Protein AF-A0A438EMM1-F1 (afdb_monomer_lite)

Sequence (58 aa):
MLSCWDSMVNKRWKSAWKACENRVKEDETGHKHCTGQYFDYWSCVDKCVAPRLFTKLK

Secondary structure (DSSP, 8-state):
-HHHHTSHHHHHHHHHHHHHHHHHHT-SSS----HHHHHHHHHHHHHHHHHHHTTT--

InterPro domains:
  IPR003422 Cytochrome b-c1 complex, subunit 6 [PTHR15336] (12-58)
  IPR023184 Ubiquinol-cytochrome C reductase hinge domain [PF02320] (4-58)
  IPR036811 Ubiquinol-cytochrome C reductase hinge domain superfamily [G3DSA:1.10.287.20] (2-58)
  IPR036811 Ubiquinol-cytochrome C reductase hinge domain superfamily [SSF81531] (11-58)

Radius of gyration: 14.19 Å; chains: 1; bounding box: 33×15×38 Å

pLDDT: mean 86.5, std 12.54, range [45.28, 96.5]

Foldseek 3Di:
DVPQCPDPLLVVLVVVLVVQVVVCVPDPPPPRDCVVSVCSNVVSSCVPVVVVVVVVDD

Structure (mmCIF, N/CA/C/O backbone):
data_AF-A0A438EMM1-F1
#
_entry.id   AF-A0A438EMM1-F1
#
loop_
_atom_site.group_PDB
_atom_site.id
_atom_site.type_symbol
_atom_site.label_atom_id
_atom_site.label_alt_id
_atom_site.label_comp_id
_atom_site.label_asym_id
_atom_site.label_e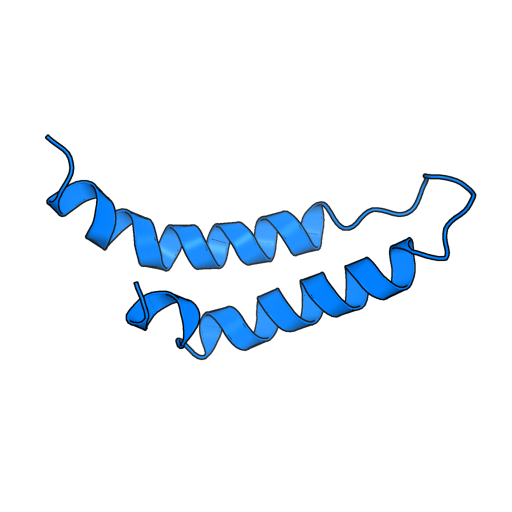ntity_id
_atom_site.label_seq_id
_atom_site.pdbx_PDB_ins_code
_atom_site.Cartn_x
_atom_site.Cartn_y
_atom_site.Cartn_z
_atom_site.occupancy
_atom_site.B_iso_or_equiv
_atom_site.auth_seq_id
_atom_site.auth_comp_id
_atom_site.auth_asym_id
_atom_site.auth_atom_id
_atom_site.pdbx_PDB_model_num
ATOM 1 N N . MET A 1 1 ? -2.573 8.487 17.006 1.00 45.28 1 MET A N 1
ATOM 2 C CA . MET A 1 1 ? -2.070 8.305 15.626 1.00 45.28 1 MET A CA 1
ATOM 3 C C . MET A 1 1 ? -0.792 7.470 15.578 1.00 45.28 1 MET A C 1
ATOM 5 O O . MET A 1 1 ? -0.709 6.615 14.712 1.00 45.28 1 MET A O 1
ATOM 9 N N . LEU A 1 2 ? 0.141 7.632 16.528 1.00 52.31 2 LEU A N 1
ATOM 10 C CA . LEU A 1 2 ? 1.406 6.872 16.592 1.00 52.31 2 LEU A CA 1
ATOM 11 C C . LEU A 1 2 ? 1.247 5.336 16.683 1.00 52.31 2 LEU A C 1
ATOM 13 O O . LEU A 1 2 ? 1.979 4.601 16.034 1.00 52.31 2 LEU A O 1
ATOM 17 N N . SER A 1 3 ? 0.228 4.826 17.384 1.00 63.53 3 SER A N 1
ATOM 18 C CA . SER A 1 3 ? 0.115 3.382 17.673 1.00 63.53 3 SER A CA 1
ATOM 19 C C . SER A 1 3 ? -0.086 2.466 16.461 1.00 63.53 3 SER A C 1
ATOM 21 O O . SER A 1 3 ? 0.297 1.301 16.517 1.00 63.53 3 SER A O 1
ATOM 23 N N . CYS A 1 4 ? -0.692 2.953 15.375 1.00 70.12 4 CYS A N 1
ATOM 24 C CA . CYS A 1 4 ? -0.877 2.128 14.181 1.00 70.12 4 CYS A CA 1
ATOM 25 C C . CYS A 1 4 ? 0.362 2.141 13.298 1.00 70.12 4 CYS A C 1
ATOM 27 O O . CYS A 1 4 ? 0.798 1.086 12.840 1.00 70.12 4 CYS A O 1
ATOM 29 N N . TRP A 1 5 ? 0.959 3.316 13.107 1.00 62.12 5 TRP A N 1
ATOM 30 C CA . TRP A 1 5 ? 2.125 3.509 12.251 1.00 62.12 5 TRP A CA 1
ATOM 31 C C . TRP A 1 5 ? 3.387 2.821 12.784 1.00 62.12 5 TRP A C 1
ATOM 33 O O . TRP A 1 5 ? 4.165 2.299 11.987 1.00 62.12 5 TRP A O 1
ATOM 43 N N . ASP A 1 6 ? 3.531 2.755 14.111 1.00 65.44 6 ASP A N 1
ATOM 44 C CA . ASP A 1 6 ? 4.673 2.132 14.795 1.00 65.44 6 ASP A CA 1
ATOM 45 C C . ASP A 1 6 ? 4.523 0.620 15.017 1.00 65.44 6 ASP A C 1
ATOM 47 O O . ASP A 1 6 ? 5.451 -0.038 15.489 1.00 65.44 6 ASP A O 1
ATOM 51 N N . SER A 1 7 ? 3.379 0.025 14.658 1.00 64.50 7 SER A N 1
ATOM 52 C CA . SER A 1 7 ? 3.231 -1.428 14.733 1.00 64.50 7 SER A CA 1
ATOM 53 C C . SER A 1 7 ? 4.169 -2.124 13.736 1.00 64.50 7 SER A C 1
ATOM 55 O O . SER A 1 7 ? 4.309 -1.714 12.579 1.00 64.50 7 SER A O 1
ATOM 57 N N . MET A 1 8 ? 4.786 -3.233 14.159 1.00 57.03 8 MET A N 1
ATOM 58 C CA . MET A 1 8 ? 5.662 -4.052 13.304 1.00 57.03 8 MET A CA 1
ATOM 59 C C . MET A 1 8 ? 4.960 -4.536 12.018 1.00 57.03 8 MET A C 1
ATOM 61 O O . MET A 1 8 ? 5.633 -4.793 11.020 1.00 57.03 8 MET A O 1
ATOM 65 N N . VAL A 1 9 ? 3.619 -4.588 12.012 1.00 62.06 9 VAL A N 1
ATOM 66 C CA . VAL A 1 9 ? 2.790 -4.944 10.847 1.00 62.06 9 VAL A CA 1
ATOM 67 C C . VAL A 1 9 ? 2.937 -3.914 9.724 1.00 62.06 9 VAL A C 1
ATOM 69 O O . VAL A 1 9 ? 3.098 -4.288 8.562 1.00 62.06 9 VAL A O 1
ATOM 72 N N . ASN A 1 10 ? 2.992 -2.622 10.058 1.00 66.81 10 ASN A N 1
ATOM 73 C CA . ASN A 1 10 ? 3.168 -1.575 9.056 1.00 66.81 10 ASN A CA 1
ATOM 74 C C . ASN A 1 10 ? 4.560 -1.605 8.425 1.00 66.81 10 ASN A C 1
ATOM 76 O O . ASN A 1 10 ? 4.702 -1.288 7.248 1.00 66.8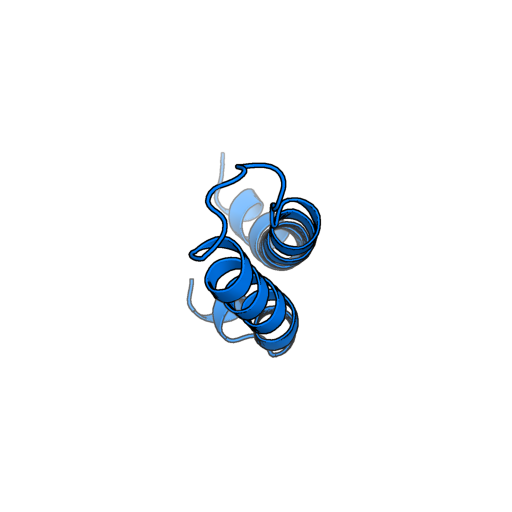1 10 ASN A O 1
ATOM 80 N N . LYS A 1 11 ? 5.594 -2.030 9.160 1.00 77.69 11 LYS A N 1
ATOM 81 C CA . LYS A 1 11 ? 6.983 -1.968 8.682 1.00 77.69 11 LYS A CA 1
ATOM 82 C C . LYS A 1 11 ? 7.231 -2.847 7.451 1.00 77.69 11 LYS A C 1
ATOM 84 O O . LYS A 1 11 ? 7.935 -2.413 6.541 1.00 77.69 11 LYS A O 1
ATOM 89 N N . ARG A 1 12 ? 6.633 -4.044 7.385 1.00 86.81 12 ARG A N 1
ATOM 90 C CA . ARG A 1 12 ? 6.802 -4.974 6.252 1.00 86.81 12 ARG A CA 1
ATOM 91 C C . ARG A 1 12 ? 6.158 -4.441 4.971 1.00 86.81 12 ARG A C 1
ATOM 93 O O . ARG A 1 12 ? 6.850 -4.277 3.969 1.00 86.81 12 ARG A O 1
ATOM 100 N N . TRP A 1 13 ? 4.860 -4.146 5.010 1.00 89.88 13 TRP A N 1
ATOM 101 C CA . TRP A 1 13 ? 4.106 -3.706 3.830 1.00 89.88 13 TRP A CA 1
ATOM 102 C C . TRP A 1 13 ? 4.539 -2.322 3.354 1.00 89.88 13 TRP A C 1
ATOM 104 O O . TRP A 1 13 ? 4.714 -2.108 2.159 1.00 89.88 13 TRP A O 1
ATOM 114 N N . LYS A 1 14 ? 4.847 -1.414 4.286 1.00 89.88 14 LYS A N 1
ATOM 115 C CA . LYS A 1 14 ? 5.419 -0.102 3.966 1.00 89.88 14 LYS A CA 1
ATOM 116 C C . LYS A 1 14 ? 6.780 -0.212 3.281 1.00 89.88 14 LYS A C 1
ATOM 118 O O . LYS A 1 14 ? 7.067 0.575 2.386 1.00 89.88 14 LYS A O 1
ATOM 123 N N . SER A 1 15 ? 7.620 -1.167 3.690 1.00 92.50 15 SER A N 1
ATOM 124 C CA . SER A 1 15 ? 8.902 -1.425 3.022 1.00 92.50 15 SER A CA 1
ATOM 125 C C . SER A 1 15 ? 8.691 -1.948 1.600 1.00 92.50 15 SER A C 1
ATOM 127 O O . SER A 1 15 ? 9.288 -1.426 0.663 1.00 92.50 15 SER A O 1
ATOM 129 N N . ALA A 1 16 ? 7.786 -2.917 1.421 1.00 93.44 16 ALA A N 1
ATOM 130 C CA . ALA A 1 16 ? 7.454 -3.471 0.108 1.00 93.44 16 ALA A CA 1
ATOM 131 C C . ALA A 1 16 ? 6.873 -2.414 -0.847 1.00 93.44 16 ALA A C 1
ATOM 133 O O . ALA A 1 16 ? 7.269 -2.349 -2.011 1.00 93.44 16 ALA A O 1
ATOM 134 N N . TRP A 1 17 ? 5.988 -1.547 -0.347 1.00 93.81 17 TRP A N 1
ATOM 135 C CA . TRP A 1 17 ? 5.454 -0.419 -1.105 1.00 93.81 17 TRP A CA 1
ATOM 136 C C . TRP A 1 17 ? 6.560 0.563 -1.515 1.00 93.81 17 TRP A C 1
ATOM 138 O O . TRP A 1 17 ? 6.715 0.816 -2.706 1.00 93.81 17 TRP A O 1
ATOM 148 N N . LYS A 1 18 ? 7.412 1.012 -0.581 1.00 94.25 18 LYS A N 1
ATOM 149 C CA . LYS A 1 18 ? 8.546 1.909 -0.889 1.00 94.25 18 LYS A CA 1
ATOM 150 C C . LYS A 1 18 ? 9.551 1.310 -1.877 1.00 94.25 18 LYS A C 1
ATOM 152 O O . LYS A 1 18 ? 10.071 2.015 -2.738 1.00 94.25 18 LYS A O 1
ATOM 157 N N . ALA A 1 19 ? 9.838 0.014 -1.759 1.00 95.62 19 ALA A N 1
ATOM 158 C CA . ALA A 1 19 ? 10.701 -0.687 -2.706 1.00 95.62 19 ALA A CA 1
ATOM 159 C C . ALA A 1 19 ? 10.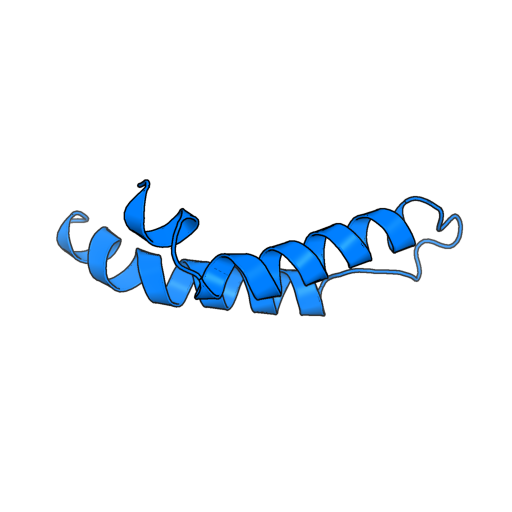075 -0.712 -4.108 1.00 95.62 19 ALA A C 1
ATOM 161 O O . ALA A 1 19 ? 10.763 -0.477 -5.101 1.00 95.62 19 ALA A O 1
ATOM 162 N N . CYS A 1 20 ? 8.761 -0.938 -4.190 1.00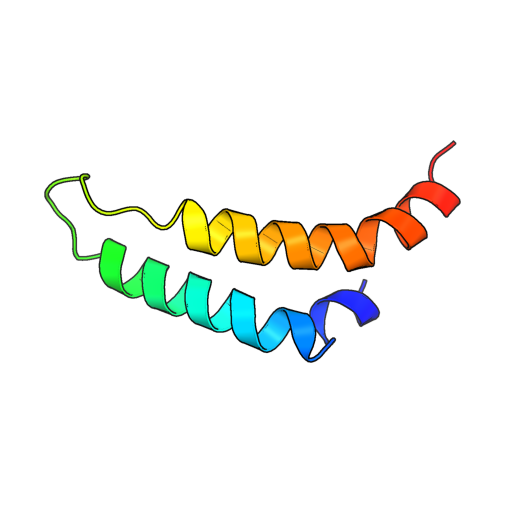 96.38 20 CYS A N 1
ATOM 163 C CA . CYS A 1 20 ? 8.039 -0.868 -5.451 1.00 96.38 20 CYS A CA 1
ATOM 164 C C . CYS A 1 20 ? 8.049 0.548 -6.047 1.00 96.38 20 CYS A C 1
ATOM 166 O O . CYS A 1 20 ? 8.304 0.677 -7.241 1.00 96.38 20 CYS A O 1
ATOM 168 N N . GLU A 1 21 ? 7.835 1.597 -5.246 1.00 95.00 21 GLU A N 1
ATOM 169 C CA . GLU A 1 21 ? 7.876 2.986 -5.728 1.00 95.00 21 GLU A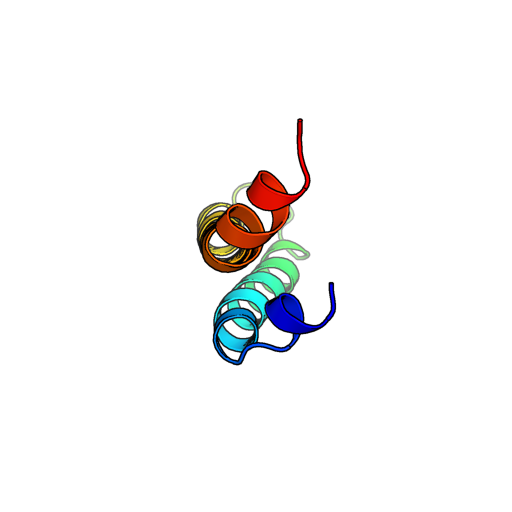 CA 1
ATOM 170 C C . GLU A 1 21 ? 9.210 3.305 -6.400 1.00 95.00 21 GLU A C 1
ATOM 172 O O . GLU A 1 21 ? 9.231 3.849 -7.499 1.00 95.00 21 GLU A O 1
ATOM 177 N N . ASN A 1 22 ? 10.328 2.912 -5.784 1.00 94.88 22 ASN A N 1
ATOM 178 C CA . ASN A 1 22 ? 11.646 3.124 -6.379 1.00 94.88 22 ASN A CA 1
ATOM 179 C C . ASN A 1 22 ? 11.819 2.369 -7.706 1.00 94.88 22 ASN A C 1
ATOM 181 O O . ASN A 1 22 ? 12.388 2.923 -8.635 1.00 94.88 22 ASN A O 1
ATOM 185 N N . ARG A 1 23 ? 11.264 1.157 -7.833 1.00 93.75 23 ARG A N 1
ATOM 186 C CA . ARG A 1 23 ? 11.278 0.386 -9.089 1.00 93.75 23 ARG A CA 1
ATOM 187 C C . ARG A 1 23 ? 10.444 1.033 -10.202 1.00 93.75 23 ARG A C 1
ATOM 189 O O . ARG A 1 23 ? 10.764 0.861 -11.375 1.00 93.75 23 ARG A O 1
ATOM 196 N N . VAL A 1 24 ? 9.345 1.703 -9.853 1.00 95.31 24 VAL A N 1
ATOM 197 C CA . VAL A 1 24 ? 8.449 2.354 -10.826 1.00 95.31 24 VAL A CA 1
ATOM 198 C C . VAL A 1 24 ? 8.961 3.736 -11.240 1.00 95.31 24 VAL A C 1
ATOM 200 O O . VAL A 1 24 ? 8.673 4.161 -12.348 1.00 95.31 24 VAL A O 1
ATOM 203 N N . LYS A 1 25 ? 9.765 4.421 -10.415 1.00 93.19 25 LYS A N 1
ATOM 204 C CA . LYS A 1 25 ? 10.336 5.740 -10.761 1.00 93.19 25 LYS A CA 1
ATOM 205 C C . LYS A 1 25 ? 11.144 5.751 -12.058 1.00 93.19 25 LYS A C 1
ATOM 207 O O . LYS A 1 25 ? 11.172 6.767 -12.735 1.00 93.19 25 LYS A O 1
ATOM 212 N N . GLU A 1 26 ? 11.799 4.641 -12.375 1.00 89.81 26 GLU A N 1
ATOM 213 C CA . GLU A 1 26 ? 12.614 4.475 -13.584 1.00 89.81 26 GLU A CA 1
ATOM 214 C C . GLU A 1 26 ? 11.802 3.908 -14.763 1.00 89.81 26 GLU A C 1
ATOM 216 O O . GLU A 1 26 ? 12.366 3.486 -15.768 1.00 89.81 26 GLU A O 1
ATOM 221 N N . ASP A 1 27 ? 10.475 3.807 -14.639 1.00 92.19 27 ASP A N 1
ATOM 222 C CA . ASP A 1 27 ? 9.624 3.297 -15.709 1.00 92.19 27 ASP A CA 1
ATOM 223 C C . ASP A 1 27 ? 9.138 4.407 -16.641 1.00 92.19 27 ASP A C 1
ATOM 225 O O . ASP A 1 27 ? 8.268 5.198 -16.292 1.00 92.19 27 ASP A O 1
ATOM 229 N N . GLU A 1 28 ? 9.650 4.404 -17.867 1.00 92.12 28 GLU A N 1
ATOM 230 C CA . GLU A 1 28 ? 9.222 5.324 -18.928 1.00 92.12 28 GLU A CA 1
ATOM 231 C C . GLU A 1 28 ? 8.007 4.798 -19.712 1.00 92.12 28 GLU A C 1
ATOM 233 O O . GLU A 1 28 ? 7.368 5.543 -20.450 1.00 92.12 28 GLU A O 1
ATOM 238 N N . THR A 1 29 ? 7.664 3.513 -19.550 1.00 93.69 29 THR A N 1
ATOM 239 C CA . THR A 1 29 ? 6.575 2.862 -20.300 1.00 93.69 29 THR A CA 1
ATOM 240 C C . THR A 1 29 ? 5.191 3.102 -19.696 1.00 93.69 29 THR A C 1
ATOM 242 O O . THR A 1 29 ? 4.180 2.954 -20.381 1.00 93.69 29 THR A O 1
ATOM 245 N N . GLY A 1 30 ? 5.130 3.433 -18.401 1.00 88.44 30 GLY A N 1
ATOM 246 C CA . GLY A 1 30 ? 3.883 3.551 -17.643 1.00 88.44 30 GLY A CA 1
ATOM 247 C C . GLY A 1 30 ? 3.177 2.216 -17.365 1.00 88.44 30 GLY A C 1
ATOM 248 O O . GLY A 1 30 ? 2.062 2.213 -16.847 1.00 88.44 30 GLY A O 1
ATOM 249 N N . HIS A 1 31 ? 3.792 1.076 -17.695 1.00 92.75 31 HIS A N 1
ATOM 250 C CA . HIS A 1 31 ? 3.213 -0.252 -17.477 1.00 92.75 31 HIS A CA 1
ATOM 251 C C . HIS A 1 31 ? 3.525 -0.829 -16.093 1.00 92.75 31 HIS A C 1
ATOM 253 O O . HIS A 1 31 ? 2.879 -1.785 -15.655 1.00 92.75 31 HIS A O 1
ATOM 259 N N . LYS A 1 32 ? 4.527 -0.296 -15.385 1.00 94.38 32 LYS A N 1
ATOM 260 C CA . LYS A 1 32 ? 4.837 -0.712 -14.018 1.00 94.38 32 LYS A CA 1
ATOM 261 C C . LYS A 1 32 ? 4.004 0.102 -13.034 1.00 94.38 32 LYS A C 1
ATOM 263 O O . LYS A 1 32 ? 3.872 1.315 -13.111 1.00 94.38 32 LYS A O 1
ATOM 268 N N . HIS A 1 33 ? 3.488 -0.595 -12.035 1.00 94.50 33 HIS A N 1
ATOM 269 C CA . HIS A 1 33 ? 2.613 -0.038 -11.011 1.00 94.50 33 HIS A CA 1
ATOM 270 C C . HIS A 1 33 ? 2.748 -0.825 -9.711 1.00 94.50 33 HIS A C 1
ATOM 272 O O . HIS A 1 33 ? 3.161 -1.991 -9.708 1.00 94.50 33 HIS A O 1
ATOM 278 N N . CYS A 1 34 ? 2.405 -0.155 -8.612 1.00 96.50 34 CYS A N 1
ATOM 279 C CA . CYS A 1 34 ? 2.496 -0.669 -7.246 1.00 96.50 34 CYS A CA 1
ATOM 280 C C . CYS A 1 34 ? 1.130 -0.918 -6.612 1.00 96.50 34 CYS A C 1
ATOM 282 O O . CYS A 1 34 ? 1.037 -1.007 -5.393 1.00 96.50 34 CYS A O 1
ATOM 284 N N . THR A 1 35 ? 0.072 -1.012 -7.418 1.00 95.94 35 THR A N 1
ATOM 285 C CA . THR A 1 35 ? -1.318 -1.119 -6.960 1.00 95.94 35 THR A CA 1
ATOM 286 C C . THR A 1 35 ? -1.514 -2.247 -5.943 1.00 95.94 35 THR A C 1
ATOM 288 O O . THR A 1 35 ? -2.124 -2.026 -4.904 1.00 95.94 35 THR A O 1
ATOM 291 N N . GLY A 1 36 ? -0.917 -3.424 -6.173 1.00 95.38 36 GLY A N 1
ATOM 292 C CA . GLY A 1 36 ? -0.964 -4.534 -5.214 1.00 95.38 36 GLY A CA 1
ATOM 293 C C . GLY A 1 36 ? -0.292 -4.197 -3.878 1.00 95.38 36 GLY A C 1
ATOM 294 O O . GLY A 1 36 ? -0.920 -4.303 -2.830 1.00 95.38 36 GLY A O 1
ATOM 295 N N . GLN A 1 37 ? 0.950 -3.699 -3.906 1.00 94.94 37 GLN A N 1
ATOM 296 C CA . GLN A 1 37 ? 1.680 -3.316 -2.686 1.00 94.94 37 GLN A CA 1
ATOM 297 C C . GLN A 1 37 ? 1.012 -2.148 -1.948 1.00 94.94 37 GLN A C 1
ATOM 299 O O . GLN A 1 37 ? 1.063 -2.080 -0.720 1.00 94.94 37 GLN A O 1
ATOM 304 N N . TYR A 1 38 ? 0.388 -1.234 -2.691 1.00 93.75 38 TYR A N 1
ATOM 305 C CA . TYR A 1 38 ? -0.399 -0.133 -2.152 1.00 93.75 38 TYR A CA 1
ATOM 306 C C . TYR A 1 38 ? -1.625 -0.666 -1.406 1.00 93.75 38 TYR A C 1
ATOM 308 O O . TYR A 1 38 ? -1.840 -0.288 -0.256 1.00 93.75 38 TYR A O 1
ATOM 316 N N . PHE A 1 39 ? -2.379 -1.597 -1.998 1.00 95.88 39 PHE A N 1
ATOM 317 C CA . PHE A 1 39 ? -3.524 -2.218 -1.331 1.00 95.88 39 PHE A CA 1
ATOM 318 C C . PHE A 1 39 ? -3.128 -3.054 -0.114 1.00 95.88 39 PHE A C 1
ATOM 320 O O . PHE A 1 39 ? -3.797 -2.958 0.912 1.00 95.88 39 PHE A O 1
ATOM 327 N N . ASP A 1 40 ? -2.028 -3.805 -0.170 1.00 93.62 40 ASP A N 1
ATOM 328 C CA . ASP A 1 40 ? -1.528 -4.550 0.993 1.00 93.62 40 ASP A CA 1
ATOM 329 C C . ASP A 1 40 ? -1.191 -3.610 2.159 1.00 93.62 40 ASP A C 1
ATOM 331 O O . ASP A 1 40 ? -1.552 -3.854 3.316 1.00 93.62 40 ASP A O 1
ATOM 335 N N . TYR A 1 41 ? -0.515 -2.501 1.848 1.00 91.00 41 TYR A N 1
ATOM 336 C CA . TYR A 1 41 ? -0.157 -1.487 2.826 1.00 91.00 41 TYR A CA 1
ATOM 337 C C . TYR A 1 41 ? -1.390 -0.801 3.429 1.00 91.00 41 TYR A C 1
ATOM 339 O O . TYR A 1 41 ? -1.517 -0.747 4.654 1.00 91.00 41 TYR A O 1
ATOM 347 N N . TRP A 1 42 ? -2.329 -0.339 2.603 1.00 91.38 42 TRP A N 1
ATOM 348 C CA . TRP A 1 42 ? -3.551 0.303 3.090 1.00 91.38 42 TRP A CA 1
ATOM 349 C C . TRP A 1 42 ? -4.468 -0.658 3.838 1.00 91.38 42 TRP A C 1
ATOM 351 O O . TRP A 1 42 ? -4.960 -0.297 4.900 1.00 91.38 42 TRP A O 1
ATOM 361 N N . SER A 1 43 ? -4.594 -1.913 3.399 1.00 91.75 43 SER A N 1
ATOM 362 C CA . SER A 1 43 ? -5.330 -2.944 4.142 1.00 91.75 43 SER A CA 1
ATOM 363 C C . SER A 1 43 ? -4.772 -3.130 5.557 1.00 91.75 43 SER A C 1
ATOM 365 O O . SER A 1 43 ? -5.525 -3.291 6.519 1.00 91.75 43 SER A O 1
ATOM 367 N N . CYS A 1 44 ? -3.445 -3.084 5.713 1.00 90.38 44 CYS A N 1
ATOM 368 C CA . CYS A 1 44 ? -2.794 -3.116 7.021 1.00 90.38 44 CYS A CA 1
ATOM 369 C C . CYS A 1 44 ? -3.133 -1.877 7.869 1.00 90.38 44 CYS A C 1
ATOM 371 O O . CYS A 1 44 ? -3.465 -2.012 9.052 1.00 90.38 44 CYS A O 1
ATOM 373 N N . VAL A 1 45 ? -3.082 -0.681 7.275 1.00 89.81 45 VAL A N 1
ATOM 374 C CA . VAL A 1 45 ? -3.453 0.572 7.947 1.00 89.81 45 VAL A CA 1
ATOM 375 C C . VAL A 1 45 ? -4.914 0.529 8.400 1.00 89.81 45 VAL A C 1
ATOM 377 O O . VAL A 1 45 ? -5.181 0.756 9.582 1.00 89.81 45 VAL A O 1
ATOM 380 N N . ASP A 1 46 ? -5.836 0.157 7.515 1.00 91.38 46 ASP A N 1
ATOM 381 C CA . ASP A 1 46 ? -7.275 0.114 7.776 1.00 91.38 46 ASP A CA 1
ATOM 382 C C . ASP A 1 46 ? -7.618 -0.865 8.895 1.00 91.38 46 ASP A C 1
ATOM 384 O O . ASP A 1 46 ? -8.335 -0.505 9.829 1.00 91.38 46 ASP A O 1
ATOM 388 N N . LYS A 1 47 ? -7.030 -2.069 8.882 1.00 89.88 47 LYS A N 1
ATOM 389 C CA . LYS A 1 47 ? -7.201 -3.059 9.960 1.00 89.88 47 LYS A CA 1
ATOM 390 C C . LYS A 1 47 ? -6.828 -2.503 11.335 1.00 89.88 47 LYS A C 1
ATOM 392 O O . LYS A 1 47 ? -7.442 -2.879 12.330 1.00 89.88 47 LYS A O 1
ATOM 397 N N . CYS A 1 48 ? -5.836 -1.615 11.412 1.00 88.44 48 CYS A N 1
ATOM 398 C CA . CYS A 1 48 ? -5.448 -0.997 12.677 1.00 88.44 48 CYS A CA 1
ATOM 399 C C . CYS A 1 48 ? -6.288 0.236 13.034 1.00 88.44 48 CYS A C 1
ATOM 401 O O . CYS A 1 48 ? -6.626 0.442 14.206 1.00 88.44 48 CYS A O 1
ATOM 403 N N . VAL A 1 49 ? -6.571 1.091 12.049 1.00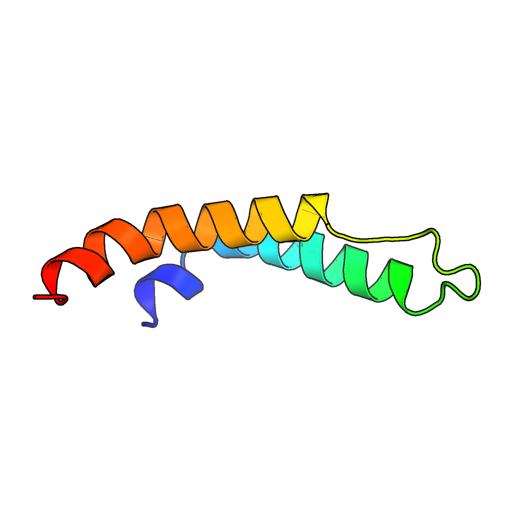 90.19 49 VAL A N 1
ATOM 404 C CA . VAL A 1 49 ? -7.183 2.405 12.260 1.00 90.19 49 VAL A CA 1
ATOM 405 C C . VAL A 1 49 ? -8.696 2.296 12.406 1.00 90.19 49 VAL A C 1
ATOM 407 O O . VAL A 1 49 ? -9.237 2.930 13.310 1.00 90.19 49 VAL A O 1
ATOM 410 N N . ALA A 1 50 ? -9.373 1.475 11.597 1.00 92.12 50 ALA A N 1
ATOM 411 C CA . ALA A 1 50 ? -10.834 1.416 11.552 1.00 92.12 50 ALA A CA 1
ATOM 412 C C . ALA A 1 50 ? -11.480 1.173 12.933 1.00 92.12 50 ALA A C 1
ATOM 414 O O . ALA A 1 50 ? -12.307 1.996 13.333 1.00 92.12 50 ALA A O 1
ATOM 415 N N . PRO A 1 51 ? -11.058 0.182 13.751 1.00 91.00 51 PRO A N 1
ATOM 416 C CA . PRO A 1 51 ? -11.668 -0.047 15.066 1.00 91.00 51 PRO A CA 1
ATOM 417 C C . PRO A 1 51 ? -11.486 1.118 16.051 1.00 91.00 51 PRO A C 1
ATOM 419 O O . PRO A 1 51 ? -12.242 1.251 17.004 1.00 91.00 51 PRO A O 1
ATOM 422 N N . ARG A 1 52 ? -10.461 1.959 15.856 1.00 88.56 52 ARG A N 1
ATOM 423 C CA . ARG A 1 52 ? -10.141 3.100 16.734 1.00 88.56 52 ARG A CA 1
ATOM 424 C C . ARG A 1 52 ? -10.750 4.404 16.242 1.00 88.56 52 ARG A C 1
ATOM 426 O O . ARG A 1 52 ? -10.943 5.326 17.029 1.00 88.56 52 ARG A O 1
ATOM 433 N N . LEU A 1 53 ? -10.935 4.512 14.931 1.00 90.19 53 LEU A N 1
ATOM 434 C CA . LEU A 1 53 ? -11.500 5.681 14.285 1.00 90.19 53 LEU A CA 1
ATOM 435 C C . LEU A 1 53 ? -13.017 5.680 14.459 1.00 90.19 53 LEU A C 1
ATOM 437 O O . LEU A 1 53 ? -13.568 6.685 14.894 1.00 90.19 53 LEU A O 1
ATOM 441 N N . PHE A 1 54 ? -13.673 4.540 14.227 1.00 92.94 54 PHE A N 1
ATOM 442 C CA . PHE A 1 54 ? -15.130 4.447 14.328 1.00 92.94 54 PHE A CA 1
ATOM 443 C C . PHE A 1 54 ? -15.675 4.600 15.753 1.00 92.94 54 PHE A C 1
ATOM 445 O O . PHE A 1 54 ? -16.836 4.944 15.905 1.00 92.94 54 PHE A O 1
ATOM 452 N N . THR A 1 55 ? -14.859 4.459 16.804 1.00 93.62 55 THR A N 1
ATOM 453 C CA . THR A 1 55 ? -15.289 4.812 18.175 1.00 93.62 55 THR A CA 1
ATOM 454 C C . THR A 1 55 ? -15.350 6.318 18.429 1.00 93.62 55 THR A C 1
ATOM 456 O O . THR A 1 55 ? -15.877 6.746 19.452 1.00 93.62 55 THR A O 1
ATOM 459 N N . LYS A 1 56 ? -14.775 7.130 17.535 1.00 91.38 56 LYS A N 1
ATOM 460 C CA . LYS A 1 56 ? -14.707 8.594 17.655 1.00 91.38 56 LYS A CA 1
ATOM 461 C C . LYS A 1 56 ? -15.609 9.323 16.668 1.00 91.38 56 LYS A C 1
ATOM 463 O O . LYS A 1 56 ? -15.802 10.528 16.812 1.00 91.38 56 LYS A O 1
ATOM 468 N N . LEU A 1 57 ? -16.099 8.617 15.657 1.00 90.94 57 LEU A N 1
ATOM 469 C CA . LEU A 1 57 ? -17.029 9.147 14.671 1.00 90.94 57 LEU A CA 1
ATOM 470 C C . LEU A 1 57 ? -18.459 8.988 15.213 1.00 90.94 57 LEU A C 1
ATOM 472 O O . LEU A 1 57 ? -18.767 7.970 15.830 1.00 90.94 57 LEU A O 1
ATOM 476 N N . LYS A 1 58 ? -19.280 10.029 15.040 1.00 76.44 58 LYS A N 1
ATOM 477 C CA . LYS A 1 58 ? -20.708 10.053 15.390 1.00 76.44 58 LYS A CA 1
ATOM 478 C C . LYS A 1 58 ? -21.553 9.700 14.178 1.00 76.44 58 LYS A C 1
ATOM 480 O O . LYS A 1 58 ? -21.132 10.094 13.068 1.00 76.44 58 LYS A O 1
#

Organism: Vitis vinifera (NCBI:txid29760)